Protein AF-A0A0J7K9D6-F1 (afdb_monomer)

pLDDT: mean 81.4, std 9.87, range [33.12, 94.31]

Mean predicted aligned error: 8.6 Å

Solvent-accessible surface area (backbone atoms only — not comparable to full-atom values): 8486 Å² total; per-residue (Å²): 131,66,72,68,56,54,50,63,66,45,45,63,55,54,49,55,62,72,65,55,86,57,62,76,71,46,46,66,56,48,52,54,52,51,50,54,50,50,51,53,51,53,52,53,49,53,59,39,66,52,82,69,60,72,69,84,78,55,76,93,70,75,71,75,80,59,48,64,58,50,51,51,54,53,54,52,73,64,55,71,71,88,54,46,66,67,48,42,75,70,43,97,60,50,88,51,48,66,60,52,48,54,53,51,43,53,53,50,51,53,51,52,50,52,52,50,50,42,48,44,60,66,37,81,84,60,54,101,44,72,76,74,64,52,85,74,82,85,123

Organism: Lasius niger (NCBI:txid67767)

Secondary structure (DSSP, 8-state):
--HHHHHHHHHHHHHHHHT-S-HHHHHHHHHHHHHHHHHHHHHHHHHHHTT---GGGS-S---SSSHHHHHHHHHHHH--GGGHHHHHHH-S-GGGHHHHHHHHHHHHHHHHHHHHHHHHHH-TT--SSGGGGS-----

InterPro domains:
  IPR013057 Amino acid transporter, transmembrane domain [PF01490] (4-135)

Radius of gyration: 19.19 Å; Cα contacts (8 Å, |Δi|>4): 30; chains: 1; bounding box: 44×40×44 Å

Foldseek 3Di:
DDVVVVCVVCVVVVVVVVPPPDCPVVVVVVVVVVVVVVVVLVVLVVVLPVDQDDQVVDDPDDDPVCVVVVVVVVVVVLDDPVCLVVVLVVDPDSVCSVVVSVVVSVVVVVSCVVSVSSLCRVCVPDDPDSSVVPDPPDD

Structure (mmCIF, N/CA/C/O backbone):
data_AF-A0A0J7K9D6-F1
#
_entry.id   AF-A0A0J7K9D6-F1
#
loop_
_atom_site.group_PDB
_atom_site.id
_atom_site.type_symbol
_atom_site.label_atom_id
_atom_site.label_alt_id
_atom_site.label_comp_id
_atom_site.label_asym_id
_atom_site.label_entity_id
_atom_site.label_seq_id
_atom_site.pdbx_PDB_ins_code
_atom_site.Car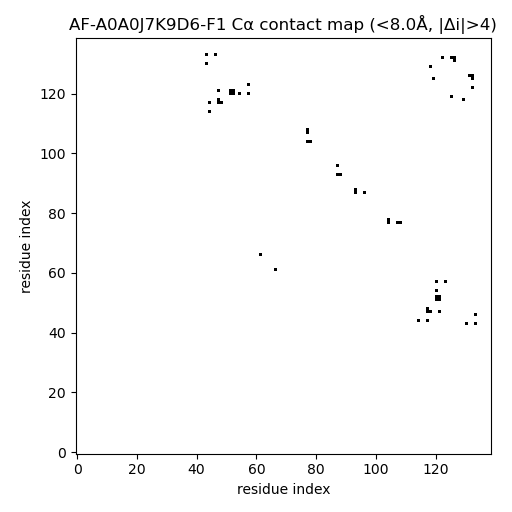tn_x
_atom_site.Cartn_y
_atom_site.Cartn_z
_atom_site.occupancy
_atom_site.B_iso_or_equiv
_atom_site.auth_seq_id
_atom_site.auth_comp_id
_atom_site.auth_asym_id
_atom_site.auth_atom_id
_atom_site.pdbx_PDB_model_num
ATOM 1 N N . MET A 1 1 ? 11.527 27.219 5.716 1.00 61.12 1 MET A N 1
ATOM 2 C CA . MET A 1 1 ? 10.961 26.822 7.027 1.00 61.12 1 MET A CA 1
ATOM 3 C C . MET A 1 1 ? 11.395 25.391 7.317 1.00 61.12 1 MET A C 1
ATOM 5 O O . MET A 1 1 ? 11.258 24.559 6.431 1.00 61.12 1 MET A O 1
ATOM 9 N N . ASN A 1 2 ? 11.994 25.105 8.480 1.00 82.94 2 ASN A N 1
ATOM 10 C CA . ASN A 1 2 ? 12.552 23.774 8.760 1.00 82.94 2 ASN A CA 1
ATOM 11 C C . ASN A 1 2 ? 11.436 22.711 8.852 1.00 82.94 2 ASN A C 1
ATOM 13 O O . ASN A 1 2 ? 10.483 22.927 9.603 1.00 82.94 2 ASN A O 1
ATOM 17 N N . PRO A 1 3 ? 11.561 21.545 8.184 1.00 81.38 3 PRO A N 1
ATOM 18 C CA . PRO A 1 3 ? 10.539 20.486 8.198 1.00 81.38 3 PRO A CA 1
ATOM 19 C C . PRO A 1 3 ? 10.218 19.988 9.616 1.00 81.38 3 PRO A C 1
ATOM 21 O O . PRO A 1 3 ? 9.093 19.604 9.914 1.00 81.38 3 PRO A O 1
ATOM 24 N N . ARG A 1 4 ? 11.185 20.095 10.534 1.00 88.31 4 ARG A N 1
ATOM 25 C CA . ARG A 1 4 ? 11.034 19.756 11.956 1.00 88.31 4 ARG A CA 1
ATOM 26 C C . ARG A 1 4 ? 9.963 20.591 12.669 1.00 88.31 4 ARG A C 1
ATOM 28 O O . ARG A 1 4 ? 9.290 20.075 13.551 1.00 88.31 4 ARG A O 1
ATOM 35 N N . ILE A 1 5 ? 9.781 21.855 12.277 1.00 89.50 5 ILE A N 1
ATOM 36 C CA . ILE A 1 5 ? 8.803 22.762 12.902 1.00 89.50 5 ILE A CA 1
ATOM 37 C C . ILE A 1 5 ? 7.378 22.357 12.511 1.00 89.50 5 ILE A C 1
ATOM 39 O O . ILE A 1 5 ? 6.495 22.327 13.362 1.00 89.50 5 ILE A O 1
ATOM 43 N N . TYR A 1 6 ? 7.166 21.956 11.255 1.00 87.06 6 TYR A N 1
ATOM 44 C CA . TYR A 1 6 ? 5.875 21.425 10.812 1.00 87.06 6 TYR A CA 1
ATOM 45 C C . TYR A 1 6 ? 5.488 20.161 11.577 1.00 87.06 6 TYR A C 1
ATOM 47 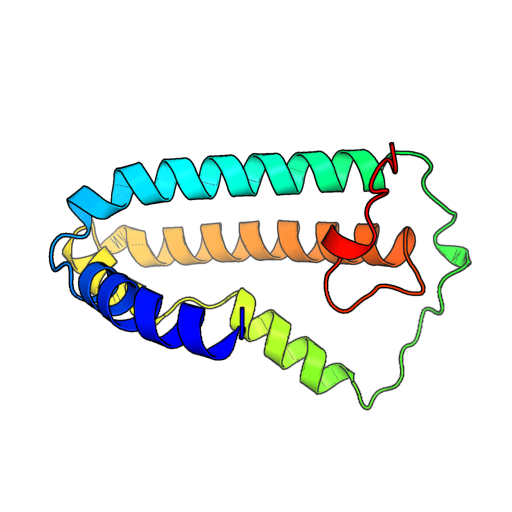O O . TYR A 1 6 ? 4.347 20.049 12.011 1.00 87.06 6 TYR A O 1
ATOM 55 N N . ILE A 1 7 ? 6.438 19.246 11.799 1.00 87.56 7 ILE A N 1
ATOM 56 C CA . ILE A 1 7 ? 6.182 18.012 12.554 1.00 87.56 7 ILE A CA 1
ATOM 57 C C . ILE A 1 7 ? 5.687 18.342 13.966 1.00 87.56 7 ILE A C 1
ATOM 59 O O . ILE A 1 7 ? 4.677 17.796 14.391 1.00 87.56 7 ILE A O 1
ATOM 63 N N . VAL A 1 8 ? 6.343 19.271 14.668 1.00 91.81 8 VAL A N 1
ATOM 64 C CA . VAL A 1 8 ? 5.961 19.654 16.039 1.00 91.81 8 VAL A CA 1
ATOM 65 C C . VAL A 1 8 ? 4.592 20.339 16.088 1.00 91.81 8 VAL A C 1
ATOM 67 O O . VAL A 1 8 ? 3.827 20.087 17.012 1.00 91.81 8 VAL A O 1
ATOM 70 N N . ILE A 1 9 ? 4.255 21.165 15.092 1.00 90.75 9 ILE A N 1
ATOM 71 C CA . ILE A 1 9 ? 2.952 21.850 15.021 1.00 90.75 9 ILE A CA 1
ATOM 72 C C . ILE A 1 9 ? 1.817 20.864 14.714 1.00 90.75 9 ILE A C 1
ATOM 74 O O . ILE A 1 9 ? 0.749 20.948 15.316 1.00 90.75 9 ILE A O 1
ATOM 78 N N . PHE A 1 10 ? 2.035 19.919 13.796 1.00 87.00 10 PHE A N 1
ATOM 79 C CA . PHE A 1 10 ? 1.012 18.947 13.400 1.00 87.00 10 PHE A CA 1
ATOM 80 C C . PHE A 1 10 ? 0.874 17.776 14.377 1.00 87.00 10 PHE A C 1
ATOM 82 O O . PHE A 1 10 ? -0.205 17.198 14.470 1.00 87.00 10 PHE A O 1
ATOM 89 N N . PHE A 1 11 ? 1.919 17.438 15.134 1.00 89.75 11 PHE A N 1
ATOM 90 C CA . PHE A 1 11 ? 1.904 16.347 16.112 1.00 89.75 11 PHE A CA 1
ATOM 91 C C . PHE A 1 11 ? 0.706 16.379 17.084 1.00 89.75 11 PHE A C 1
ATOM 93 O O . PHE A 1 11 ? -0.021 15.385 17.135 1.00 89.75 11 PHE A O 1
ATOM 100 N N . PRO A 1 12 ? 0.419 17.482 17.809 1.00 88.56 12 PRO A N 1
ATOM 101 C CA . PRO A 1 12 ? -0.719 17.524 18.727 1.00 88.56 12 PRO A CA 1
ATOM 102 C C . PRO A 1 12 ? -2.064 17.381 18.007 1.00 88.56 12 PRO A C 1
ATOM 104 O O . PRO A 1 12 ? -2.984 16.775 18.552 1.00 88.56 12 PRO A O 1
AT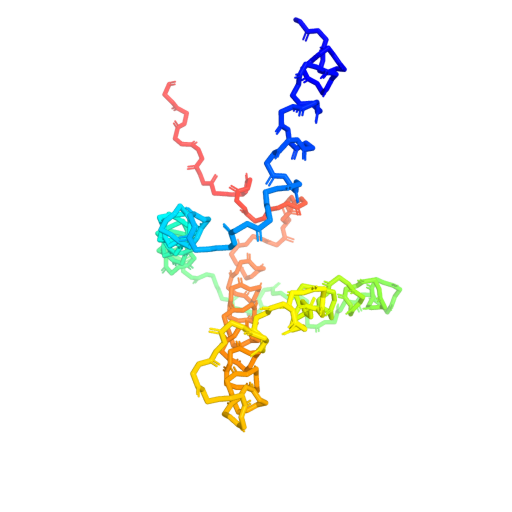OM 107 N N . PHE A 1 13 ? -2.176 17.875 16.77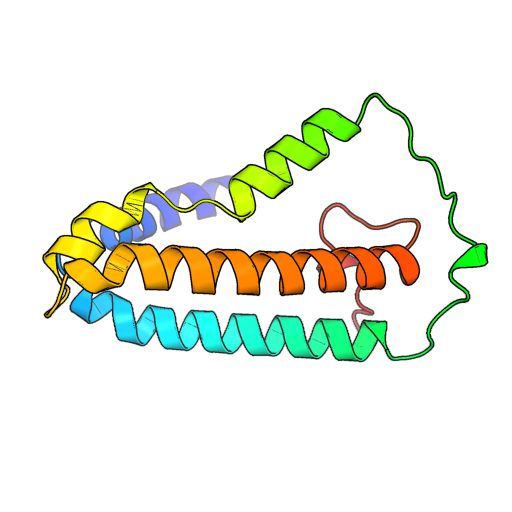1 1.00 86.38 13 PHE A N 1
ATOM 108 C CA . PHE A 1 13 ? -3.387 17.737 15.963 1.00 86.38 13 PHE A CA 1
ATOM 109 C C . PHE A 1 13 ? -3.616 16.280 15.535 1.00 86.38 13 PHE A C 1
ATOM 111 O O . PHE A 1 13 ? -4.718 15.753 15.682 1.00 86.38 13 PHE A O 1
ATOM 118 N N . THR A 1 14 ? -2.562 15.593 15.089 1.00 82.94 14 THR A N 1
ATOM 119 C CA . THR A 1 14 ? -2.615 14.168 14.736 1.00 82.94 14 THR A CA 1
ATOM 120 C C . THR A 1 14 ? -2.920 13.296 15.954 1.00 82.94 14 THR A C 1
ATOM 122 O O . THR A 1 14 ? -3.733 12.379 15.858 1.00 82.94 14 THR A O 1
ATOM 125 N N . CYS A 1 15 ? -2.335 13.597 17.120 1.00 84.56 15 CYS A N 1
ATOM 126 C CA . CYS A 1 15 ? -2.683 12.918 18.368 1.00 84.56 15 CYS A CA 1
ATOM 127 C C . CYS A 1 15 ? -4.153 13.141 18.737 1.00 84.56 15 CYS A C 1
ATOM 129 O O . CYS A 1 15 ? -4.849 12.175 19.033 1.00 84.56 15 CYS A O 1
ATOM 131 N N . ALA A 1 16 ? -4.653 14.378 18.668 1.00 83.06 16 ALA A N 1
ATOM 132 C CA . ALA A 1 16 ? -6.052 14.681 18.965 1.00 83.06 16 ALA A CA 1
ATOM 133 C C . ALA A 1 16 ? -7.023 13.918 18.047 1.00 83.06 16 ALA A C 1
ATOM 135 O O . ALA A 1 16 ? -8.023 13.392 18.530 1.00 83.06 16 ALA A O 1
ATOM 136 N N . LEU A 1 17 ? -6.704 13.789 16.753 1.00 76.44 17 LEU A N 1
ATOM 137 C CA . LEU A 1 17 ? -7.465 12.963 15.808 1.00 76.44 17 LEU A CA 1
ATOM 138 C C . LEU A 1 17 ? -7.391 11.463 16.137 1.00 76.44 17 LEU A C 1
ATOM 140 O O . LEU A 1 17 ? -8.395 10.765 16.026 1.00 76.44 17 LEU A O 1
ATOM 144 N N . GLY A 1 18 ? -6.227 10.967 16.567 1.00 73.38 18 GLY A N 1
ATOM 145 C CA . GLY A 1 18 ? -6.037 9.569 16.969 1.00 73.38 18 GLY A CA 1
ATOM 146 C C . GLY A 1 18 ? -6.740 9.190 18.278 1.00 73.38 18 GLY A C 1
ATOM 147 O O . GLY A 1 18 ? -7.094 8.030 18.465 1.00 73.38 18 GLY A O 1
ATOM 148 N N . PHE A 1 19 ? -6.984 10.160 19.163 1.00 75.31 19 PHE A N 1
ATOM 149 C CA . PHE A 1 19 ? -7.696 9.963 20.431 1.00 75.31 19 PHE A CA 1
ATOM 150 C C . PHE A 1 19 ? -9.221 10.068 20.316 1.00 75.31 19 PHE A C 1
ATOM 152 O O . PHE A 1 19 ? -9.905 9.947 21.332 1.00 75.31 19 PHE A O 1
ATOM 159 N N . VAL A 1 20 ? -9.783 10.285 19.119 1.00 71.00 20 VAL A N 1
ATOM 160 C CA . VAL A 1 20 ? -11.239 10.385 18.946 1.00 71.00 20 VAL A CA 1
ATOM 161 C C . VAL A 1 20 ? -11.890 9.028 19.264 1.00 71.00 20 VAL A C 1
ATOM 163 O O . VAL A 1 20 ? -11.718 8.075 18.505 1.00 71.00 20 VAL A O 1
ATOM 166 N N . PRO A 1 21 ? -12.697 8.919 20.338 1.00 64.12 21 PRO A N 1
ATOM 167 C CA . PRO A 1 21 ? -13.249 7.636 20.782 1.00 64.12 21 PRO A CA 1
ATOM 168 C C . PRO A 1 21 ? -14.389 7.130 19.884 1.00 64.12 21 PRO A C 1
ATOM 170 O O . PRO A 1 21 ? -14.778 5.969 19.954 1.00 64.12 21 PRO A O 1
ATOM 173 N N . ASN A 1 22 ? -14.941 7.996 19.028 1.00 67.25 22 ASN A N 1
ATOM 174 C CA . ASN A 1 22 ? -16.080 7.682 18.175 1.00 67.25 22 ASN A CA 1
ATOM 175 C C . ASN A 1 22 ? -15.651 7.478 16.714 1.00 67.25 22 ASN A C 1
ATOM 177 O O . ASN A 1 22 ? -15.657 8.420 15.919 1.00 67.25 22 ASN A O 1
ATOM 181 N N . LEU A 1 23 ? -15.397 6.222 16.331 1.00 67.94 23 LEU A N 1
ATOM 182 C CA . LEU A 1 23 ? -15.127 5.814 14.940 1.00 67.94 23 LEU A CA 1
ATOM 183 C C . LEU A 1 23 ? -16.244 6.211 13.957 1.00 67.94 23 LEU A C 1
ATOM 185 O O . LEU A 1 23 ? -16.004 6.347 12.759 1.00 67.94 23 LEU A O 1
ATOM 189 N N . LYS A 1 24 ? -17.464 6.456 14.454 1.00 68.69 24 LYS A N 1
ATOM 190 C CA . LYS A 1 24 ? -18.619 6.851 13.638 1.00 68.69 24 LYS A CA 1
ATOM 191 C C . LYS A 1 24 ? -18.443 8.211 12.951 1.00 68.69 24 LYS A C 1
ATOM 193 O O . LYS A 1 24 ? -18.919 8.377 11.833 1.00 68.69 24 LYS A O 1
ATOM 198 N N . TYR A 1 25 ? -17.744 9.157 13.582 1.00 71.94 25 TYR A N 1
ATOM 199 C CA . TYR A 1 25 ? -17.421 10.450 12.960 1.00 71.94 25 TYR A CA 1
ATOM 200 C C . TYR A 1 25 ? -16.234 10.353 12.003 1.00 71.94 25 TYR A C 1
ATOM 202 O O . TYR A 1 25 ? -16.146 11.120 11.047 1.00 71.94 25 TYR A O 1
ATOM 210 N N . LEU A 1 26 ? -15.347 9.383 12.228 1.00 77.12 26 LEU A N 1
ATOM 211 C CA . LEU A 1 26 ? -14.187 9.153 11.377 1.00 77.12 26 LEU A CA 1
ATOM 212 C C . LEU A 1 26 ? -14.553 8.399 10.092 1.00 77.12 26 LEU A C 1
ATOM 214 O O . LEU A 1 26 ? -13.933 8.621 9.059 1.00 77.12 26 LEU A O 1
ATOM 218 N N . ALA A 1 27 ? -15.592 7.561 10.129 1.00 80.69 27 ALA A N 1
ATOM 219 C CA . ALA A 1 27 ? -16.068 6.791 8.983 1.00 80.69 27 ALA A CA 1
ATOM 220 C C . ALA A 1 27 ? -16.327 7.630 7.709 1.00 80.69 27 ALA A C 1
ATOM 222 O O . ALA A 1 27 ? -15.743 7.293 6.680 1.00 80.69 27 ALA A O 1
ATOM 223 N N . PRO A 1 28 ? -17.122 8.724 7.714 1.00 81.88 28 PRO A N 1
ATOM 224 C CA . PRO A 1 28 ? -17.354 9.512 6.498 1.00 81.88 28 PRO A CA 1
ATOM 225 C C . PRO A 1 28 ? -16.074 10.173 5.973 1.00 81.88 28 PRO A C 1
ATOM 227 O O . PRO A 1 28 ? -15.846 10.193 4.766 1.00 81.88 28 PRO A O 1
ATOM 230 N N . PHE A 1 29 ? -15.204 10.655 6.865 1.00 85.12 29 PHE A N 1
ATOM 231 C CA . PHE A 1 29 ? -13.907 11.211 6.479 1.00 85.12 29 PHE A CA 1
ATOM 232 C C . PHE A 1 29 ? -12.996 10.145 5.853 1.00 85.12 29 PHE A C 1
ATOM 234 O O . PHE A 1 29 ? -12.389 10.377 4.809 1.00 85.12 29 PHE A O 1
ATOM 241 N N . SER A 1 30 ? -12.960 8.947 6.442 1.00 85.00 30 SER A N 1
ATOM 242 C CA . SER A 1 30 ? -12.220 7.806 5.907 1.00 85.00 30 SER A CA 1
ATOM 243 C C . SER A 1 30 ? -12.739 7.395 4.534 1.00 85.00 30 SER A C 1
ATOM 245 O O . SER A 1 30 ? -11.930 7.119 3.661 1.00 85.00 30 SER A O 1
ATOM 247 N N . VAL A 1 31 ? -14.056 7.388 4.307 1.00 89.25 31 VAL A N 1
ATOM 248 C CA . VAL A 1 31 ? -14.633 7.056 2.994 1.00 89.25 31 VAL A CA 1
ATOM 249 C C . VAL A 1 31 ? -14.181 8.056 1.930 1.00 89.25 31 VAL A C 1
ATOM 251 O O . VAL A 1 31 ? -13.790 7.640 0.842 1.00 89.25 31 VAL A O 1
ATOM 254 N N . ILE A 1 32 ? -14.162 9.356 2.245 1.00 92.19 32 ILE A N 1
ATOM 255 C CA . ILE A 1 32 ? -13.654 10.391 1.330 1.00 92.19 32 ILE A CA 1
ATOM 256 C C . ILE A 1 32 ? -12.164 10.166 1.037 1.00 92.19 32 ILE A C 1
ATOM 258 O O . ILE A 1 32 ? -11.753 10.182 -0.123 1.00 92.19 32 ILE A O 1
ATOM 262 N N . GLY A 1 33 ? -11.359 9.907 2.071 1.00 89.88 33 GLY A N 1
ATOM 263 C CA . GLY A 1 33 ? -9.932 9.624 1.916 1.00 89.88 33 GLY A CA 1
ATOM 264 C C . GLY A 1 33 ? -9.667 8.378 1.069 1.00 89.88 33 GLY A C 1
ATOM 265 O O . GLY A 1 33 ? -8.859 8.418 0.144 1.00 89.88 33 GLY A O 1
ATOM 266 N N . THR A 1 34 ? -10.389 7.287 1.327 1.00 89.75 34 THR A N 1
ATOM 267 C CA . THR A 1 34 ? -10.316 6.055 0.532 1.00 89.75 34 THR A CA 1
ATOM 268 C C . THR A 1 34 ? -10.766 6.291 -0.908 1.00 89.75 34 THR A C 1
ATOM 270 O O . THR A 1 34 ? -10.176 5.723 -1.822 1.00 89.75 34 THR A O 1
ATOM 273 N N . LEU A 1 35 ? -11.751 7.161 -1.144 1.00 94.31 35 LEU A N 1
ATOM 274 C CA . LEU A 1 35 ? -12.180 7.525 -2.492 1.00 94.31 35 LEU A CA 1
ATOM 275 C C . LEU A 1 35 ? -11.073 8.273 -3.243 1.00 94.31 35 LEU A C 1
ATOM 277 O O . LEU A 1 35 ? -10.737 7.890 -4.360 1.00 94.31 35 LEU A O 1
ATOM 281 N N . PHE A 1 36 ? -10.424 9.262 -2.628 1.00 94.12 36 PHE A N 1
ATOM 282 C CA . PHE A 1 36 ? -9.260 9.918 -3.236 1.00 94.12 36 PHE A CA 1
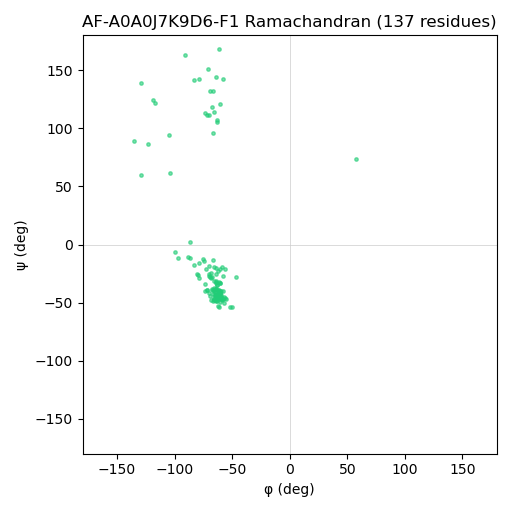ATOM 283 C C . PHE A 1 36 ? -8.086 8.965 -3.455 1.00 94.12 36 PHE A C 1
ATOM 285 O O . PHE A 1 36 ? -7.453 9.019 -4.509 1.00 94.12 36 PHE A O 1
ATOM 292 N N . LEU A 1 37 ? -7.831 8.051 -2.516 1.00 91.12 37 LEU A N 1
ATOM 293 C CA . LEU A 1 37 ? -6.826 7.007 -2.696 1.00 91.12 37 LEU A CA 1
ATOM 294 C C . LEU A 1 37 ? -7.161 6.127 -3.906 1.00 91.12 37 LEU A C 1
ATOM 296 O O . LEU A 1 37 ? -6.291 5.877 -4.735 1.00 91.12 37 LEU A O 1
ATOM 300 N N . SER A 1 38 ? -8.423 5.713 -4.044 1.00 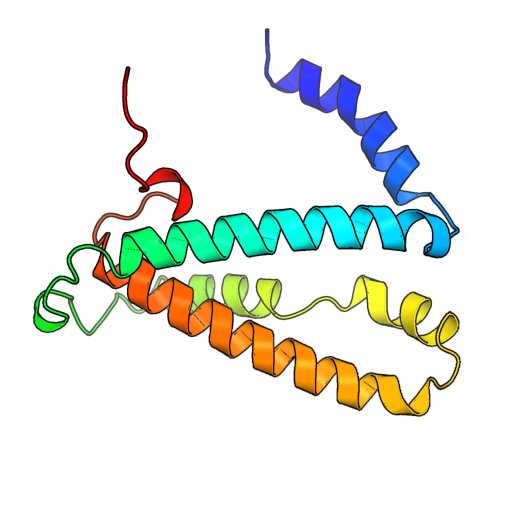91.19 38 SER A N 1
ATOM 301 C CA . SER A 1 38 ? -8.881 4.911 -5.181 1.00 91.19 38 SER A CA 1
ATOM 302 C C . SER A 1 38 ? -8.697 5.648 -6.508 1.00 91.19 38 SER A C 1
ATOM 304 O O . SER A 1 38 ? -8.192 5.065 -7.461 1.00 91.19 38 SER A O 1
ATOM 306 N N . VAL A 1 39 ? -8.994 6.952 -6.553 1.00 93.06 39 VAL A N 1
ATOM 307 C CA . VAL A 1 39 ? -8.763 7.793 -7.735 1.00 93.06 39 VAL A CA 1
ATOM 308 C C . VAL A 1 39 ? -7.271 7.864 -8.065 1.00 93.06 39 VAL A C 1
ATOM 310 O O . VAL A 1 39 ? -6.898 7.680 -9.220 1.00 93.06 39 VAL A O 1
ATOM 313 N N . GLY A 1 40 ? -6.406 8.064 -7.067 1.00 89.94 40 GLY A N 1
ATOM 314 C CA . GLY A 1 40 ? -4.953 8.077 -7.261 1.00 89.94 40 GLY A CA 1
ATOM 315 C C . GLY A 1 40 ? -4.415 6.754 -7.811 1.00 89.94 40 GLY A C 1
ATOM 316 O O . GLY A 1 40 ? -3.601 6.753 -8.734 1.00 89.94 40 GLY A O 1
ATOM 317 N N . VAL A 1 41 ? -4.920 5.625 -7.306 1.00 89.75 41 VAL A N 1
ATOM 318 C CA . VAL A 1 41 ? -4.589 4.288 -7.818 1.00 89.75 41 VAL A CA 1
ATOM 319 C C . VAL A 1 41 ? -5.067 4.115 -9.263 1.00 89.75 41 VAL A C 1
ATOM 321 O O . VAL A 1 41 ? -4.298 3.646 -10.099 1.00 89.75 41 VAL A O 1
ATOM 324 N N . CYS A 1 42 ? -6.289 4.541 -9.594 1.00 90.44 42 CYS A N 1
ATOM 325 C CA . CYS A 1 42 ? -6.809 4.494 -10.964 1.00 90.44 42 CYS A CA 1
ATOM 326 C C . CYS A 1 42 ? -5.967 5.332 -11.938 1.00 90.44 42 CYS A C 1
ATOM 328 O O . CYS A 1 42 ? -5.682 4.879 -13.044 1.00 90.44 42 CYS A O 1
ATOM 330 N N . ILE A 1 43 ? -5.530 6.528 -11.528 1.00 89.12 43 ILE A N 1
ATOM 331 C CA . ILE A 1 43 ? -4.650 7.383 -12.339 1.00 89.12 43 ILE A CA 1
ATOM 332 C C . ILE A 1 43 ? -3.292 6.706 -12.552 1.00 89.12 43 ILE A C 1
ATOM 334 O O . ILE A 1 43 ? -2.782 6.691 -13.667 1.00 89.12 43 ILE A O 1
ATOM 338 N N . ALA A 1 44 ? -2.708 6.109 -11.515 1.00 88.12 44 ALA A N 1
ATOM 339 C CA . ALA A 1 44 ? -1.458 5.371 -11.658 1.00 88.12 44 ALA A CA 1
ATOM 340 C C . ALA A 1 44 ? -1.600 4.181 -12.623 1.00 88.12 44 ALA A C 1
ATOM 342 O O . ALA A 1 44 ? -0.755 4.013 -13.499 1.00 88.12 44 ALA A O 1
ATOM 343 N N . PHE A 1 45 ? -2.700 3.423 -12.549 1.00 88.06 45 PHE A N 1
ATOM 344 C CA . PHE A 1 45 ? -2.986 2.372 -13.529 1.00 88.06 45 PHE A CA 1
ATOM 345 C C . PHE A 1 45 ? -3.132 2.911 -14.953 1.00 88.06 45 PHE A C 1
ATOM 347 O O . PHE A 1 45 ? -2.614 2.288 -15.876 1.00 88.06 45 PHE A O 1
ATOM 354 N N . TYR A 1 46 ? -3.772 4.070 -15.143 1.00 88.06 46 TYR A N 1
ATOM 355 C CA . TYR A 1 46 ? -3.850 4.718 -16.455 1.00 88.06 46 TYR A CA 1
ATOM 356 C C . TYR A 1 46 ? -2.451 4.938 -17.055 1.00 88.06 46 TYR A C 1
ATOM 358 O O . TYR A 1 46 ? -2.209 4.543 -18.191 1.00 88.06 46 TYR A O 1
ATOM 366 N N . TYR A 1 47 ? -1.501 5.461 -16.273 1.00 83.88 47 TYR A N 1
ATOM 367 C CA . TYR A 1 47 ? -0.116 5.651 -16.727 1.00 83.88 47 TYR A CA 1
ATOM 368 C C . TYR A 1 47 ? 0.673 4.350 -16.911 1.00 83.88 47 TYR A C 1
ATOM 370 O O . TYR A 1 47 ? 1.611 4.316 -17.703 1.00 83.88 47 TYR A O 1
ATOM 378 N N . PHE A 1 48 ? 0.334 3.281 -16.188 1.00 83.94 48 PHE A N 1
ATOM 379 C CA . PHE A 1 48 ? 0.989 1.988 -16.391 1.00 83.94 48 PHE A CA 1
ATOM 380 C C . PHE A 1 48 ? 0.542 1.297 -17.680 1.00 83.94 48 PHE A C 1
ATOM 382 O O . PHE A 1 48 ? 1.343 0.597 -18.297 1.00 83.94 48 PHE A O 1
ATOM 389 N N . PHE A 1 49 ? -0.726 1.470 -18.068 1.00 82.56 49 PHE A N 1
ATOM 390 C CA . PHE A 1 49 ? -1.269 0.920 -19.311 1.00 82.56 49 PHE A CA 1
ATOM 391 C C . PHE A 1 49 ? -0.987 1.797 -20.535 1.00 82.56 49 PHE A C 1
ATOM 393 O O . PHE A 1 49 ? -1.071 1.307 -21.660 1.00 82.56 49 PHE A O 1
ATOM 400 N N . ASP A 1 50 ? -0.627 3.062 -20.327 1.00 77.94 50 ASP A N 1
ATOM 401 C CA . ASP A 1 50 ? -0.105 3.931 -21.375 1.00 77.94 50 ASP A CA 1
ATOM 402 C C . ASP A 1 50 ? 1.308 3.463 -21.767 1.00 77.94 50 ASP A C 1
ATOM 404 O O . ASP A 1 50 ? 2.240 3.547 -20.970 1.00 77.94 50 ASP A O 1
ATOM 408 N N . ASP A 1 51 ? 1.462 2.923 -22.980 1.00 72.50 51 ASP A N 1
ATOM 409 C CA . ASP A 1 51 ? 2.719 2.414 -23.557 1.00 72.50 51 ASP A CA 1
ATOM 410 C C . ASP A 1 51 ? 3.410 1.306 -22.724 1.00 72.50 51 ASP A C 1
ATOM 412 O O . ASP A 1 51 ? 4.416 1.529 -22.043 1.00 72.50 51 ASP A O 1
ATOM 416 N N . ILE A 1 52 ? 2.837 0.095 -22.751 1.00 76.69 52 ILE A N 1
ATOM 417 C CA . ILE A 1 52 ? 3.310 -1.076 -21.993 1.00 76.69 52 ILE A CA 1
ATOM 418 C C . ILE A 1 52 ? 4.623 -1.607 -22.605 1.00 76.69 52 ILE A C 1
ATOM 420 O O . ILE A 1 52 ? 4.588 -2.178 -23.699 1.00 76.69 52 ILE A O 1
ATOM 424 N N . PRO A 1 53 ? 5.776 -1.498 -21.916 1.00 77.81 53 PRO A N 1
AT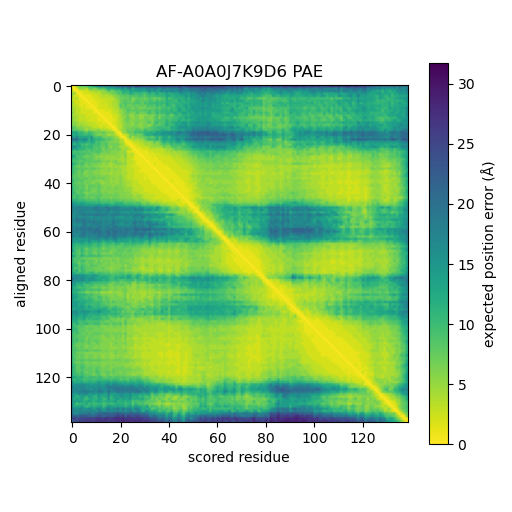OM 425 C CA . PRO A 1 53 ? 7.026 -2.067 -22.409 1.00 77.81 53 PRO A CA 1
ATOM 426 C C . PRO A 1 53 ? 7.008 -3.600 -22.323 1.00 77.81 53 PRO A C 1
ATOM 428 O O . PRO A 1 53 ? 6.361 -4.177 -21.443 1.00 77.81 53 PRO A O 1
ATOM 431 N N . ASP A 1 54 ? 7.746 -4.259 -23.224 1.00 77.38 54 ASP A N 1
ATOM 432 C CA . ASP A 1 54 ? 7.839 -5.723 -23.265 1.00 77.38 54 ASP A CA 1
ATOM 433 C C . ASP A 1 54 ? 8.431 -6.271 -21.943 1.00 77.38 54 ASP A C 1
ATOM 435 O O . ASP A 1 54 ? 9.573 -5.928 -21.597 1.00 77.38 54 ASP A O 1
ATOM 439 N N . PRO A 1 55 ? 7.705 -7.143 -21.210 1.00 72.38 55 PRO A N 1
ATOM 440 C CA . PRO A 1 55 ? 8.147 -7.696 -19.928 1.00 72.38 55 PRO A CA 1
ATOM 441 C C . PRO A 1 55 ? 9.463 -8.472 -20.000 1.00 72.38 55 PRO A C 1
ATOM 443 O O . PRO A 1 55 ? 10.131 -8.661 -18.986 1.00 72.38 55 PRO A O 1
ATOM 446 N N . ARG A 1 56 ? 9.871 -8.915 -21.196 1.00 72.62 56 ARG A N 1
ATOM 447 C CA . ARG A 1 56 ? 11.127 -9.652 -21.409 1.00 72.62 56 ARG A CA 1
ATOM 448 C C . ARG A 1 56 ? 12.381 -8.815 -21.160 1.00 72.62 56 ARG A C 1
ATOM 450 O O . ARG A 1 56 ? 13.467 -9.379 -21.067 1.00 72.62 56 ARG A O 1
ATOM 457 N N . ARG A 1 57 ? 12.252 -7.488 -21.058 1.00 74.00 57 ARG A N 1
ATOM 458 C CA . ARG A 1 57 ? 13.359 -6.583 -20.718 1.00 74.00 57 ARG A CA 1
ATOM 459 C C . ARG A 1 57 ? 13.769 -6.676 -19.242 1.00 74.00 57 ARG A C 1
ATOM 461 O O . ARG A 1 57 ? 14.875 -6.261 -18.900 1.00 74.00 57 ARG A O 1
ATOM 468 N N . LEU A 1 58 ? 12.894 -7.172 -18.368 1.00 72.94 58 LEU A N 1
ATOM 469 C CA . LEU A 1 58 ? 13.151 -7.241 -16.933 1.00 72.94 58 LEU A CA 1
ATOM 470 C C . LEU A 1 58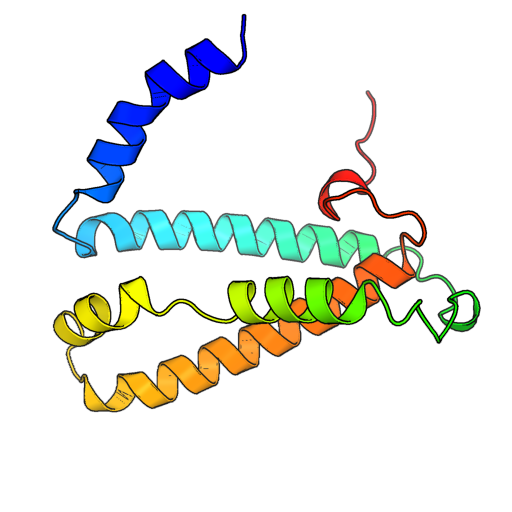 ? 13.960 -8.491 -16.572 1.00 72.94 58 LEU A C 1
ATOM 472 O O . LEU A 1 58 ? 13.720 -9.586 -17.080 1.00 72.94 58 LEU A O 1
ATOM 476 N N . ASN A 1 59 ? 14.891 -8.336 -15.629 1.00 71.25 59 ASN A N 1
ATOM 477 C CA . ASN A 1 59 ? 15.573 -9.475 -15.027 1.00 71.25 59 ASN A CA 1
ATOM 478 C C . ASN A 1 59 ? 14.568 -10.274 -14.190 1.00 71.25 59 ASN A C 1
ATOM 480 O O . ASN A 1 59 ? 14.022 -9.768 -13.213 1.00 71.25 59 ASN A O 1
ATOM 484 N N . ALA A 1 60 ? 14.346 -11.535 -14.562 1.00 66.88 60 ALA A N 1
ATOM 485 C CA . ALA A 1 60 ? 13.418 -12.425 -13.862 1.00 66.88 60 ALA A CA 1
ATOM 486 C C . ALA A 1 60 ? 13.866 -12.765 -12.428 1.00 66.88 60 ALA A C 1
ATOM 488 O O . ALA A 1 60 ? 13.051 -13.185 -11.609 1.00 66.88 60 ALA A O 1
ATOM 489 N N . PHE A 1 61 ? 15.155 -12.582 -12.126 1.00 67.25 61 PHE A N 1
ATOM 490 C CA . PHE A 1 61 ? 15.741 -12.872 -10.824 1.00 67.25 61 PHE A CA 1
ATOM 491 C C . PHE A 1 61 ? 16.308 -11.602 -10.198 1.00 67.25 61 PHE A C 1
ATOM 493 O O . PHE A 1 61 ? 17.146 -10.920 -10.788 1.00 67.25 61 PHE A O 1
ATOM 500 N N . THR A 1 62 ? 15.842 -11.312 -8.986 1.00 72.56 62 THR A N 1
ATOM 501 C CA . THR A 1 62 ? 16.427 -10.306 -8.098 1.00 72.56 62 THR A CA 1
ATOM 502 C C . THR A 1 62 ? 17.477 -10.952 -7.195 1.00 72.56 62 THR A C 1
ATOM 504 O O . THR A 1 62 ? 17.498 -12.171 -7.010 1.00 72.56 62 THR A O 1
ATOM 507 N N . GLU A 1 63 ? 18.330 -10.132 -6.589 1.00 78.75 63 GLU A N 1
ATOM 508 C CA . GLU A 1 63 ? 19.203 -10.567 -5.503 1.00 78.75 63 GLU A CA 1
ATOM 509 C C . GLU A 1 63 ? 18.378 -11.141 -4.339 1.00 78.75 63 GLU A C 1
ATOM 511 O O . GLU A 1 63 ? 17.313 -10.625 -3.999 1.00 78.75 63 GLU A O 1
ATOM 516 N N . ILE A 1 64 ? 18.884 -12.198 -3.699 1.00 78.31 64 ILE A N 1
ATOM 517 C CA . ILE A 1 64 ? 18.224 -12.871 -2.564 1.00 78.31 64 ILE A CA 1
ATOM 518 C C . ILE A 1 64 ? 18.178 -12.011 -1.293 1.00 78.31 64 ILE A C 1
ATOM 520 O O . ILE A 1 64 ? 17.311 -12.202 -0.443 1.00 78.31 64 ILE A O 1
ATOM 524 N N . LEU A 1 65 ? 19.103 -11.059 -1.157 1.00 82.44 65 LEU A N 1
ATOM 525 C CA . LEU A 1 65 ? 19.279 -10.235 0.038 1.00 82.44 65 LEU A CA 1
ATOM 526 C C . LEU A 1 65 ? 18.104 -9.267 0.311 1.00 82.44 65 LEU A C 1
ATOM 528 O O . LEU A 1 65 ? 17.687 -9.178 1.464 1.00 82.44 65 LEU A O 1
ATOM 532 N N . PRO A 1 66 ? 17.522 -8.570 -0.688 1.00 82.38 66 PRO A N 1
ATOM 533 C CA . PRO A 1 66 ? 16.341 -7.725 -0.482 1.00 82.38 66 PRO A CA 1
ATOM 534 C C . PRO A 1 66 ? 15.017 -8.491 -0.317 1.00 82.38 66 PRO A C 1
ATOM 536 O O . PRO A 1 66 ? 14.027 -7.895 0.112 1.00 82.38 66 PRO A O 1
ATOM 539 N N . VAL A 1 67 ? 14.962 -9.796 -0.613 1.00 85.75 67 VAL A N 1
ATOM 540 C CA . VAL A 1 67 ? 13.706 -10.575 -0.585 1.00 85.75 67 VAL A CA 1
ATOM 541 C C . VAL A 1 67 ? 13.021 -10.555 0.793 1.00 85.75 67 VAL A C 1
ATOM 543 O O . VAL A 1 67 ? 11.826 -10.256 0.843 1.00 85.75 67 VAL A O 1
ATOM 546 N N . PRO A 1 68 ? 13.718 -10.771 1.930 1.00 89.81 68 PRO A N 1
ATOM 547 C CA . PRO A 1 68 ? 13.091 -10.699 3.251 1.00 89.81 68 PRO A CA 1
ATOM 548 C C . PRO A 1 68 ? 12.552 -9.304 3.590 1.00 89.81 68 PRO A C 1
ATOM 550 O O . PRO A 1 68 ? 11.506 -9.181 4.231 1.00 89.81 68 PRO A O 1
ATOM 553 N N . MET A 1 69 ? 13.239 -8.246 3.145 1.00 87.94 69 MET A N 1
ATOM 554 C CA . MET A 1 69 ? 12.796 -6.865 3.352 1.00 87.94 69 MET A CA 1
ATOM 555 C C . MET A 1 69 ? 11.498 -6.597 2.586 1.00 87.94 69 MET A C 1
ATOM 557 O O . MET A 1 69 ? 10.540 -6.092 3.171 1.00 87.94 69 MET A O 1
ATOM 561 N N . TYR A 1 70 ? 11.433 -7.011 1.317 1.00 84.25 70 TYR A N 1
ATOM 562 C CA . TYR A 1 70 ? 10.212 -6.937 0.516 1.00 84.25 70 TYR A CA 1
ATOM 563 C C . TYR A 1 70 ? 9.055 -7.696 1.177 1.00 84.25 70 TYR A C 1
ATOM 565 O O . TYR A 1 70 ? 7.985 -7.121 1.373 1.00 84.25 70 TYR A O 1
ATOM 573 N N . CYS A 1 71 ? 9.274 -8.951 1.588 1.00 88.19 71 CYS A N 1
ATOM 574 C CA . CYS A 1 71 ? 8.248 -9.746 2.263 1.00 88.19 71 CYS A CA 1
ATOM 575 C C . CYS A 1 71 ? 7.742 -9.061 3.536 1.00 88.19 71 CYS A C 1
ATOM 577 O O . CYS A 1 71 ? 6.541 -9.055 3.789 1.00 88.19 71 CYS A O 1
ATOM 579 N N . THR A 1 72 ? 8.633 -8.442 4.313 1.00 90.69 72 THR A N 1
ATOM 580 C CA . THR A 1 72 ? 8.264 -7.729 5.543 1.00 90.69 72 THR A CA 1
ATOM 581 C C . THR A 1 72 ? 7.367 -6.529 5.247 1.00 90.69 72 THR A C 1
ATOM 583 O O . THR A 1 72 ? 6.310 -6.390 5.859 1.00 90.69 72 THR A O 1
ATOM 586 N N . ILE A 1 73 ? 7.750 -5.686 4.284 1.00 89.50 73 ILE A N 1
ATOM 587 C CA . ILE A 1 73 ? 6.968 -4.505 3.891 1.00 89.50 73 ILE A CA 1
ATOM 588 C C . ILE A 1 73 ? 5.612 -4.928 3.316 1.00 89.50 73 ILE A C 1
ATOM 590 O O . ILE A 1 73 ? 4.583 -4.351 3.663 1.00 89.50 73 ILE A O 1
ATOM 594 N N . PHE A 1 74 ? 5.598 -5.962 2.474 1.00 88.31 74 PHE A N 1
ATOM 595 C CA . PHE A 1 74 ? 4.384 -6.479 1.853 1.00 88.31 74 PHE A CA 1
ATOM 596 C C . PHE A 1 74 ? 3.409 -7.064 2.885 1.00 88.31 74 PHE A C 1
ATOM 598 O O . PHE A 1 74 ? 2.232 -6.711 2.890 1.00 88.31 74 PHE A O 1
ATOM 605 N N . LEU A 1 75 ? 3.893 -7.905 3.804 1.00 89.19 75 LEU A N 1
ATOM 606 C CA . LEU A 1 75 ? 3.068 -8.471 4.876 1.00 89.19 75 LEU A CA 1
ATOM 607 C C . LEU A 1 75 ? 2.557 -7.391 5.834 1.00 89.19 75 LEU A C 1
ATOM 609 O O . LEU A 1 75 ? 1.404 -7.453 6.256 1.00 89.19 75 LEU A O 1
ATOM 613 N N . PHE A 1 76 ? 3.379 -6.383 6.140 1.00 86.56 76 PHE A N 1
ATOM 614 C CA . PHE A 1 76 ? 2.960 -5.240 6.948 1.00 86.56 76 PHE A CA 1
ATOM 615 C C . PHE A 1 76 ? 1.841 -4.441 6.266 1.00 86.56 76 PHE A C 1
ATOM 617 O O . PHE A 1 76 ? 0.859 -4.096 6.916 1.00 86.56 76 PHE A O 1
ATOM 624 N N . ALA A 1 77 ? 1.940 -4.203 4.955 1.00 86.69 77 ALA A N 1
ATOM 625 C CA . ALA A 1 77 ? 0.915 -3.485 4.197 1.00 86.69 77 ALA A CA 1
ATOM 626 C C . ALA A 1 77 ? -0.427 -4.239 4.125 1.00 86.69 77 ALA A C 1
ATOM 628 O O . ALA A 1 77 ? -1.483 -3.612 4.085 1.00 86.69 77 ALA A O 1
ATOM 629 N N . LEU A 1 78 ? -0.406 -5.576 4.127 1.00 85.62 78 LEU A N 1
ATOM 630 C CA . LEU A 1 78 ? -1.620 -6.401 4.064 1.00 85.62 78 LEU A CA 1
ATOM 631 C C . LEU A 1 78 ? -2.359 -6.538 5.400 1.00 85.62 78 LEU A C 1
ATOM 633 O O . LEU A 1 78 ? -3.511 -6.977 5.421 1.00 85.62 78 LEU A O 1
ATOM 637 N N . HIS A 1 79 ? -1.712 -6.206 6.514 1.00 81.75 79 HIS A N 1
ATOM 638 C CA . HIS A 1 79 ? -2.181 -6.573 7.840 1.00 81.75 79 HIS A CA 1
ATOM 639 C C . HIS A 1 79 ? -2.518 -5.340 8.681 1.00 81.75 79 HIS A C 1
ATOM 641 O O . HIS A 1 79 ? -1.671 -4.492 8.935 1.00 81.75 79 HIS A O 1
ATOM 647 N N . SER A 1 80 ? -3.761 -5.232 9.158 1.00 70.38 80 SER A N 1
ATOM 648 C CA . SER A 1 80 ? -4.232 -4.070 9.935 1.00 70.38 80 SER A CA 1
ATOM 649 C C . SER A 1 80 ? -4.908 -4.478 11.250 1.00 70.38 80 SER A C 1
ATOM 651 O O . SER A 1 80 ? -6.069 -4.150 11.490 1.00 70.38 80 SER A O 1
ATOM 653 N N . MET A 1 81 ? -4.177 -5.179 12.130 1.00 74.50 81 MET A N 1
ATOM 654 C CA . MET A 1 81 ? -4.755 -5.772 13.353 1.00 74.50 81 MET A CA 1
ATOM 655 C C . MET A 1 81 ? -5.300 -4.787 14.384 1.00 74.50 81 MET A C 1
ATOM 657 O O . MET A 1 81 ? -6.270 -5.093 15.075 1.00 74.50 81 MET A O 1
ATOM 661 N N . THR A 1 82 ? -4.719 -3.593 14.480 1.00 77.06 82 THR A N 1
ATOM 662 C CA . THR A 1 82 ? -5.028 -2.630 15.548 1.00 77.06 82 THR A CA 1
ATOM 663 C C . THR A 1 82 ? -6.486 -2.155 15.543 1.00 77.06 82 THR A C 1
ATOM 665 O O . THR A 1 82 ? -7.000 -1.733 16.574 1.00 77.06 82 THR A O 1
ATOM 668 N N . LEU A 1 83 ? -7.173 -2.236 14.401 1.00 76.88 83 LEU A N 1
ATOM 669 C CA . LEU A 1 83 ? -8.546 -1.747 14.248 1.00 76.88 83 LEU A CA 1
ATOM 670 C C . LEU A 1 83 ? -9.607 -2.848 14.330 1.00 76.88 83 LEU A C 1
ATOM 672 O O . LEU A 1 83 ? -10.793 -2.532 14.357 1.00 76.88 83 LEU A O 1
ATOM 676 N N . TYR A 1 84 ? -9.218 -4.122 14.400 1.00 82.88 84 TYR A N 1
ATOM 677 C CA . TYR A 1 84 ? -10.177 -5.225 14.351 1.00 82.88 84 TYR A CA 1
ATOM 678 C C . TYR A 1 84 ? -11.097 -5.276 15.568 1.00 82.88 84 TYR A C 1
ATOM 680 O O . TYR A 1 84 ? -12.311 -5.305 15.400 1.00 82.88 84 TYR A O 1
ATOM 688 N N . LEU A 1 85 ? -10.543 -5.196 16.778 1.00 83.56 85 LEU A N 1
ATOM 689 C CA . LEU A 1 85 ? -11.324 -5.238 18.015 1.00 83.56 85 LEU A CA 1
ATOM 690 C C . LEU A 1 85 ? -12.355 -4.091 18.137 1.00 83.56 85 LEU A C 1
ATOM 692 O O . LEU A 1 85 ? -13.526 -4.368 18.404 1.00 83.56 85 LEU A O 1
ATOM 696 N N . PRO A 1 86 ? -11.996 -2.806 17.923 1.00 79.69 86 PRO A N 1
ATOM 697 C CA . PRO A 1 86 ? -12.985 -1.730 17.989 1.00 79.69 86 PRO A CA 1
ATOM 698 C C . PRO A 1 86 ? -13.994 -1.773 16.829 1.00 79.69 86 PRO A C 1
ATOM 700 O O . PRO A 1 86 ? -15.140 -1.346 17.000 1.00 79.69 86 PRO A O 1
ATOM 703 N N . LEU A 1 87 ? -13.601 -2.306 15.665 1.00 81.56 87 LEU A N 1
ATOM 704 C CA . LEU A 1 87 ? -14.507 -2.515 14.538 1.00 81.56 87 LEU A CA 1
ATOM 705 C C . LEU A 1 87 ? -15.539 -3.602 14.855 1.00 81.56 87 LEU A C 1
ATOM 707 O O . LEU A 1 87 ? -16.730 -3.358 14.683 1.00 81.56 87 LEU A O 1
ATOM 711 N N . GLU A 1 88 ? -15.100 -4.749 15.377 1.00 83.94 88 GLU A N 1
ATOM 712 C CA . GLU A 1 88 ? -15.971 -5.846 15.811 1.00 83.94 88 GLU A CA 1
ATOM 713 C C . GLU A 1 88 ? -16.998 -5.364 16.843 1.00 83.94 88 GLU A C 1
ATOM 715 O O . GLU A 1 88 ? -18.194 -5.589 16.672 1.00 83.94 88 GLU A O 1
ATOM 720 N N . ASN A 1 89 ? -16.557 -4.587 17.838 1.00 84.50 89 ASN A N 1
ATOM 721 C CA . ASN A 1 89 ? -17.430 -4.010 18.865 1.00 84.50 89 ASN A CA 1
ATOM 722 C C . ASN A 1 89 ? -18.471 -3.007 18.314 1.00 84.50 89 ASN A C 1
ATOM 724 O O . ASN A 1 89 ? -19.477 -2.732 18.962 1.00 84.50 89 ASN A O 1
ATOM 728 N N . THR A 1 90 ? -18.246 -2.445 17.121 1.00 82.19 90 THR A N 1
ATOM 729 C CA . THR A 1 90 ? -19.154 -1.477 16.472 1.00 82.19 90 THR A CA 1
ATOM 730 C C . THR A 1 90 ? -20.089 -2.143 15.446 1.00 82.19 90 THR A C 1
ATOM 732 O O . THR A 1 90 ? -21.047 -1.524 14.975 1.00 82.19 90 THR A O 1
ATOM 735 N N . MET A 1 91 ? -19.845 -3.403 15.073 1.00 84.19 91 MET A N 1
ATOM 736 C CA . MET A 1 91 ? -20.636 -4.120 14.071 1.00 84.19 91 MET A CA 1
ATOM 737 C C . MET A 1 91 ? -21.962 -4.638 14.639 1.00 84.19 91 MET A C 1
ATOM 739 O O . MET A 1 91 ? -22.038 -5.154 15.747 1.00 84.19 91 MET A O 1
ATOM 743 N N . ARG A 1 92 ? -23.026 -4.585 13.826 1.00 82.19 92 ARG A N 1
ATOM 744 C CA . ARG A 1 92 ? -24.335 -5.172 14.175 1.00 82.19 92 ARG A CA 1
ATOM 745 C C . ARG A 1 92 ? -24.305 -6.708 14.227 1.00 82.19 92 ARG A C 1
ATOM 747 O O . ARG A 1 92 ? -25.094 -7.304 14.950 1.00 82.19 92 ARG A O 1
ATOM 754 N N . HIS A 1 93 ? -23.415 -7.327 13.446 1.00 86.06 93 HIS A N 1
ATOM 755 C CA . HIS A 1 93 ? -23.222 -8.777 13.367 1.00 86.06 93 HIS A CA 1
ATOM 756 C C . HIS A 1 93 ? -21.719 -9.114 13.378 1.00 86.06 93 HIS A C 1
ATOM 758 O O . HIS A 1 93 ? -21.114 -9.186 12.302 1.00 86.06 93 HIS A O 1
ATOM 764 N N . PRO A 1 94 ? -21.105 -9.300 14.559 1.00 82.38 94 PRO A N 1
ATOM 765 C CA . PRO A 1 94 ? -19.668 -9.559 14.682 1.00 82.38 94 PRO A CA 1
ATOM 766 C C . PRO A 1 94 ? -19.235 -10.886 14.031 1.00 82.38 94 PRO A C 1
ATOM 768 O O . PRO A 1 94 ? -18.130 -10.972 13.506 1.00 82.38 94 PRO A O 1
ATOM 771 N N . ASP A 1 95 ? -20.126 -11.877 13.906 1.00 85.25 95 ASP A N 1
ATOM 772 C CA . ASP A 1 95 ? -19.818 -13.191 13.303 1.00 85.25 95 ASP A CA 1
ATOM 773 C C . ASP A 1 95 ? -19.368 -13.130 11.828 1.00 85.25 95 ASP A C 1
ATOM 775 O O . ASP A 1 95 ? -18.742 -14.053 11.307 1.00 85.25 95 ASP A O 1
ATOM 779 N N . HIS A 1 96 ? -19.690 -12.042 11.120 1.00 86.56 96 HIS A N 1
ATOM 780 C CA . HIS A 1 96 ? -19.310 -11.849 9.715 1.00 86.56 96 HIS A CA 1
ATOM 781 C C . HIS A 1 96 ? -17.923 -11.221 9.548 1.00 86.56 96 HIS A C 1
ATOM 783 O O . HIS A 1 96 ? -17.385 -11.193 8.438 1.00 86.56 96 HIS A O 1
ATOM 789 N N . MET A 1 97 ? -17.341 -10.717 10.633 1.00 85.00 97 MET A N 1
ATOM 790 C CA . MET A 1 97 ? -16.098 -9.959 10.630 1.00 85.00 97 MET A CA 1
ATOM 791 C C . MET A 1 97 ? -14.908 -10.764 10.061 1.00 85.00 97 MET A C 1
ATOM 793 O O . MET A 1 97 ? -14.243 -10.250 9.157 1.00 85.00 97 MET A O 1
ATOM 797 N N . PRO A 1 98 ? -14.709 -12.058 10.399 1.00 86.94 98 PRO A N 1
ATOM 798 C CA . PRO A 1 98 ? -13.635 -12.859 9.804 1.00 86.94 98 PRO A CA 1
ATOM 799 C C . PRO A 1 98 ? -13.761 -13.015 8.282 1.00 86.94 98 PRO A C 1
ATOM 801 O O . PRO A 1 98 ? -12.766 -12.933 7.562 1.00 86.94 98 PRO A O 1
ATOM 804 N N . ARG A 1 99 ? -14.986 -13.190 7.759 1.00 88.00 99 ARG A N 1
ATOM 805 C CA . ARG A 1 99 ? -15.221 -13.298 6.305 1.00 88.00 99 ARG A CA 1
ATOM 806 C C . ARG A 1 99 ? -14.892 -11.990 5.589 1.00 88.00 99 ARG A C 1
ATOM 808 O O . ARG A 1 99 ? -14.317 -12.019 4.503 1.00 88.00 99 ARG A O 1
ATOM 815 N N . LEU A 1 100 ? -15.233 -10.857 6.203 1.00 88.62 100 LEU A N 1
ATOM 816 C CA . LEU A 1 100 ? -14.934 -9.531 5.666 1.00 88.62 100 LEU A CA 1
ATOM 817 C C . LEU A 1 100 ? -13.424 -9.261 5.625 1.00 88.62 100 LEU A C 1
ATOM 819 O O . LEU A 1 100 ? -12.929 -8.716 4.637 1.00 88.62 100 LEU A O 1
ATOM 823 N N . ILE A 1 101 ? -12.680 -9.684 6.652 1.00 88.12 101 ILE A N 1
ATOM 824 C CA . ILE A 1 101 ? -11.215 -9.589 6.651 1.00 88.12 101 ILE A CA 1
ATOM 825 C C . ILE A 1 101 ? -10.643 -10.410 5.505 1.00 88.12 101 ILE A C 1
ATOM 827 O O . ILE A 1 101 ? -9.923 -9.863 4.684 1.00 88.12 101 ILE A O 1
ATOM 831 N N . VAL A 1 102 ? -11.000 -11.693 5.399 1.00 89.69 102 VAL A N 1
ATOM 832 C CA . VAL A 1 102 ? -10.454 -12.566 4.349 1.00 89.69 102 VAL A CA 1
ATOM 833 C C . VAL A 1 102 ? -10.730 -11.992 2.957 1.00 89.69 102 VAL A C 1
ATOM 835 O O . VAL A 1 102 ? -9.819 -11.921 2.135 1.00 89.69 102 VAL A O 1
ATOM 838 N N . ALA A 1 103 ? -11.954 -11.519 2.704 1.00 91.19 103 ALA A N 1
ATOM 839 C CA . ALA A 1 103 ? -12.313 -10.904 1.429 1.00 91.19 103 ALA A CA 1
ATOM 840 C C . ALA A 1 103 ? -11.527 -9.610 1.149 1.00 91.19 103 ALA A C 1
ATOM 842 O O . ALA A 1 103 ? -11.033 -9.417 0.038 1.00 91.19 103 ALA A O 1
ATOM 843 N N . SER A 1 104 ? -11.389 -8.730 2.145 1.00 88.94 104 SER A N 1
ATOM 844 C CA . SER A 1 104 ? -10.683 -7.452 1.979 1.00 88.94 104 SER A CA 1
ATOM 845 C C . SER A 1 104 ? -9.168 -7.628 1.855 1.00 88.94 104 SER A C 1
ATOM 847 O O . SER A 1 104 ? -8.549 -6.978 1.015 1.00 88.94 104 SER A O 1
ATOM 849 N N . THR A 1 105 ? -8.565 -8.541 2.617 1.00 89.75 105 THR A N 1
ATOM 850 C CA . THR A 1 105 ? -7.154 -8.913 2.479 1.00 89.75 105 THR A CA 1
ATOM 851 C C . THR A 1 105 ? -6.893 -9.524 1.106 1.00 89.75 105 THR A C 1
ATOM 853 O O . THR A 1 105 ? -5.966 -9.085 0.434 1.00 89.75 105 THR A O 1
ATOM 856 N N . PHE A 1 106 ? -7.735 -10.454 0.639 1.00 92.00 106 PHE A N 1
ATOM 857 C CA . PHE A 1 106 ? -7.603 -11.044 -0.697 1.00 92.00 106 PHE A CA 1
ATOM 858 C C . PHE A 1 106 ? -7.661 -9.982 -1.805 1.00 92.00 106 PHE A C 1
ATOM 860 O O . PHE A 1 106 ? -6.794 -9.944 -2.678 1.00 92.00 106 PHE A O 1
ATOM 867 N N . LEU A 1 107 ? -8.640 -9.076 -1.741 1.00 91.94 107 LEU A N 1
ATOM 868 C CA . LEU A 1 107 ? -8.777 -7.981 -2.699 1.00 91.94 107 LEU A CA 1
ATOM 869 C C . LEU A 1 107 ? -7.550 -7.055 -2.684 1.00 91.94 107 LEU A C 1
ATOM 871 O O . LEU A 1 107 ? -7.012 -6.738 -3.745 1.00 91.94 107 LEU A O 1
ATOM 875 N N . ASN A 1 108 ? -7.060 -6.670 -1.502 1.00 90.88 108 ASN A N 1
ATOM 876 C CA . ASN A 1 108 ? -5.851 -5.853 -1.376 1.00 90.88 108 ASN A CA 1
ATOM 877 C C . ASN A 1 108 ? -4.614 -6.563 -1.934 1.00 90.88 108 ASN A C 1
ATOM 879 O O . ASN A 1 108 ? -3.815 -5.936 -2.623 1.00 90.88 108 ASN A O 1
ATOM 883 N N . THR A 1 109 ? -4.464 -7.869 -1.700 1.00 92.06 109 THR A N 1
ATOM 884 C CA . THR A 1 109 ? -3.372 -8.660 -2.280 1.00 92.06 109 THR A CA 1
ATOM 885 C C . THR A 1 109 ? -3.383 -8.586 -3.804 1.00 92.06 109 THR A C 1
ATOM 887 O O . THR A 1 109 ? -2.345 -8.313 -4.401 1.00 92.06 109 THR A O 1
ATOM 890 N N . VAL A 1 110 ? -4.543 -8.759 -4.444 1.00 92.94 110 VAL A N 1
ATOM 891 C CA . VAL A 1 110 ? -4.657 -8.666 -5.909 1.00 92.94 110 VAL A CA 1
ATOM 892 C C . VAL A 1 110 ? -4.275 -7.268 -6.408 1.00 92.94 110 VAL A C 1
ATOM 894 O O . VAL A 1 110 ? -3.496 -7.147 -7.357 1.00 92.94 110 VAL A O 1
ATOM 897 N N . ILE A 1 111 ? -4.763 -6.210 -5.753 1.00 91.19 111 ILE A N 1
ATOM 898 C CA . ILE A 1 111 ? -4.443 -4.824 -6.127 1.00 91.19 111 ILE A CA 1
ATOM 899 C C . ILE A 1 111 ? -2.946 -4.546 -5.963 1.00 91.19 111 ILE A C 1
ATOM 901 O O . ILE A 1 111 ? -2.323 -4.048 -6.894 1.00 91.19 111 ILE A O 1
ATOM 905 N N . TYR A 1 112 ? -2.336 -4.898 -4.830 1.00 89.56 112 TYR A N 1
ATOM 906 C CA . TYR A 1 112 ? -0.910 -4.651 -4.607 1.00 89.56 112 TYR A CA 1
ATOM 907 C C . TYR A 1 112 ? -0.009 -5.449 -5.553 1.00 89.56 112 TYR A C 1
ATOM 909 O O . TYR A 1 112 ? 0.987 -4.907 -6.028 1.00 89.56 112 TYR A O 1
ATOM 917 N N . LEU A 1 113 ? -0.352 -6.705 -5.862 1.00 90.50 113 LEU A N 1
ATOM 918 C CA . LEU A 1 113 ? 0.417 -7.523 -6.805 1.00 90.50 113 LEU A CA 1
ATOM 919 C C . LEU A 1 113 ? 0.355 -6.956 -8.223 1.00 90.50 113 LEU A C 1
ATOM 921 O O . LEU A 1 113 ? 1.391 -6.796 -8.865 1.00 90.50 113 LEU A O 1
ATOM 925 N N . THR A 1 114 ? -0.846 -6.621 -8.701 1.00 90.88 114 THR A N 1
ATOM 926 C CA . THR A 1 114 ? -1.023 -6.025 -10.034 1.00 90.88 114 THR A CA 1
ATOM 927 C C . THR A 1 114 ? -0.348 -4.660 -10.121 1.00 90.88 114 THR A C 1
ATOM 929 O O . THR A 1 114 ? 0.430 -4.420 -11.041 1.00 90.88 114 THR A O 1
ATOM 932 N N . PHE A 1 115 ? -0.563 -3.793 -9.133 1.00 89.31 115 PHE A N 1
ATOM 933 C CA . PHE A 1 115 ? 0.058 -2.474 -9.068 1.00 89.31 115 PHE A CA 1
ATOM 934 C C . PHE A 1 115 ? 1.589 -2.554 -9.027 1.00 89.31 115 PHE A C 1
ATOM 936 O O . PHE A 1 115 ? 2.265 -1.834 -9.758 1.00 89.31 115 PHE A O 1
ATOM 943 N N . GLY A 1 116 ? 2.143 -3.455 -8.210 1.00 86.06 116 GLY A N 1
ATOM 944 C CA . GLY A 1 116 ? 3.584 -3.670 -8.104 1.00 86.06 116 GLY A CA 1
ATOM 945 C C . GLY A 1 116 ? 4.194 -4.208 -9.396 1.00 86.06 116 GLY A C 1
ATOM 946 O O . GLY A 1 116 ? 5.220 -3.701 -9.841 1.00 86.06 116 GLY A O 1
ATOM 947 N N . PHE A 1 117 ? 3.539 -5.183 -10.034 1.00 85.94 117 PHE A N 1
ATOM 948 C CA . PHE A 1 117 ? 3.999 -5.756 -11.298 1.00 85.94 117 PHE A CA 1
ATOM 949 C C . PHE A 1 117 ? 4.028 -4.715 -12.422 1.00 85.94 117 PHE A C 1
ATOM 951 O O . PHE A 1 117 ? 5.064 -4.515 -13.055 1.00 85.94 117 PHE A O 1
ATOM 958 N N . PHE A 1 118 ? 2.913 -4.015 -12.647 1.00 86.69 118 PHE A N 1
ATOM 959 C CA . PHE A 1 118 ? 2.822 -3.018 -13.712 1.00 86.69 118 PHE A CA 1
ATOM 960 C C . PHE A 1 118 ? 3.708 -1.795 -13.443 1.00 86.69 118 PHE A C 1
ATOM 962 O O . PHE A 1 118 ? 4.364 -1.303 -14.362 1.00 86.69 118 PHE A O 1
ATOM 969 N N . GLY A 1 119 ? 3.800 -1.355 -12.185 1.00 85.25 119 GLY A N 1
ATOM 970 C CA . GLY A 1 119 ? 4.695 -0.272 -11.786 1.00 85.25 119 GLY A CA 1
ATOM 971 C C . GLY A 1 119 ? 6.168 -0.608 -12.030 1.00 85.25 119 GLY A C 1
ATOM 972 O O . GLY A 1 119 ? 6.893 0.210 -12.596 1.00 85.25 119 GLY A O 1
ATOM 973 N N . TYR A 1 120 ? 6.602 -1.821 -11.669 1.00 82.19 120 TYR A N 1
ATOM 974 C CA . TYR A 1 120 ? 7.972 -2.283 -11.910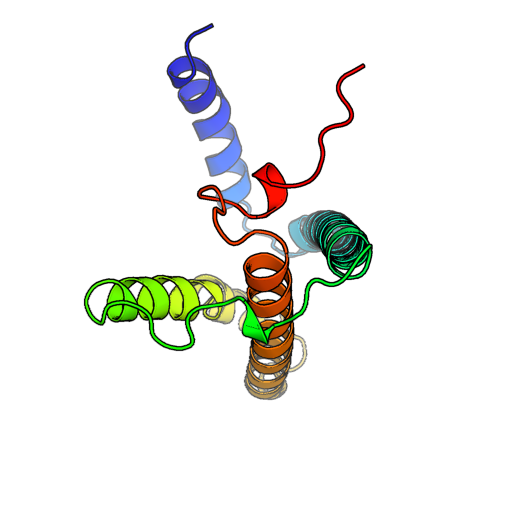 1.00 82.19 120 TYR A CA 1
ATOM 975 C C . TYR A 1 120 ? 8.270 -2.474 -13.403 1.00 82.19 120 TYR A C 1
ATOM 977 O O . TYR A 1 120 ? 9.340 -2.088 -13.870 1.00 82.19 120 TYR A O 1
ATOM 985 N N . ASN A 1 121 ? 7.309 -3.003 -14.173 1.00 83.75 121 ASN A N 1
ATOM 986 C CA . ASN A 1 121 ? 7.457 -3.177 -15.619 1.00 83.75 121 ASN A CA 1
ATOM 987 C C . ASN A 1 121 ? 7.663 -1.840 -16.346 1.00 83.75 121 ASN A C 1
ATOM 989 O O . ASN A 1 121 ? 8.519 -1.735 -17.223 1.00 83.75 121 ASN A O 1
ATOM 993 N N . LYS A 1 122 ? 6.901 -0.803 -15.972 1.00 80.62 122 LYS A N 1
ATOM 994 C CA . LYS A 1 122 ? 7.008 0.527 -16.587 1.00 80.62 122 LYS A CA 1
ATOM 995 C C . LYS A 1 122 ? 8.271 1.276 -16.145 1.00 80.62 122 LYS A C 1
ATOM 997 O O . LYS A 1 122 ? 8.912 1.926 -16.970 1.00 80.62 122 LYS A O 1
ATOM 1002 N N . TYR A 1 123 ? 8.642 1.177 -14.867 1.00 79.31 123 TYR A N 1
ATOM 1003 C CA . TYR A 1 123 ? 9.745 1.933 -14.270 1.00 79.31 123 TYR A CA 1
ATOM 1004 C C . TYR A 1 123 ? 10.794 0.995 -13.646 1.00 79.31 123 TYR A C 1
ATOM 1006 O O . TYR A 1 123 ? 10.756 0.750 -12.440 1.00 79.31 123 TYR A O 1
ATOM 1014 N N . PRO A 1 124 ? 11.777 0.503 -14.426 1.00 69.19 124 PRO A N 1
ATOM 1015 C CA . PRO A 1 124 ? 12.797 -0.419 -13.917 1.00 69.19 124 PRO A CA 1
ATOM 1016 C C . PRO A 1 124 ? 13.748 0.233 -12.897 1.00 69.19 124 PRO A C 1
ATOM 1018 O O . PRO A 1 124 ? 14.253 -0.446 -12.010 1.00 69.19 124 PRO A O 1
ATOM 1021 N N . ASN A 1 125 ? 13.954 1.554 -12.989 1.00 70.06 125 ASN A N 1
ATOM 1022 C CA . ASN A 1 125 ? 14.683 2.361 -12.003 1.00 70.06 125 ASN A CA 1
ATOM 1023 C C . ASN A 1 125 ? 13.689 3.164 -11.155 1.00 70.06 125 ASN A C 1
ATOM 1025 O O . ASN A 1 125 ? 13.645 4.393 -11.222 1.00 70.06 125 ASN A O 1
ATOM 1029 N N . ALA A 1 126 ? 12.825 2.460 -10.427 1.00 62.81 126 ALA A N 1
ATOM 1030 C CA . ALA A 1 126 ? 11.816 3.097 -9.598 1.00 62.81 126 ALA A CA 1
ATOM 1031 C C . ALA A 1 126 ? 12.454 3.820 -8.398 1.00 62.81 126 ALA A C 1
ATOM 1033 O O . ALA A 1 126 ? 13.265 3.247 -7.674 1.00 62.81 126 ALA A O 1
ATOM 1034 N N . CYS A 1 127 ? 12.050 5.071 -8.156 1.00 62.97 127 CYS A N 1
ATOM 1035 C CA . CYS A 1 127 ? 12.259 5.728 -6.865 1.00 62.97 127 CYS A CA 1
ATOM 1036 C C . CYS A 1 127 ? 11.537 4.978 -5.728 1.00 62.97 127 CYS A C 1
ATOM 1038 O O . CYS A 1 127 ? 10.636 4.180 -5.983 1.00 62.97 127 CYS A O 1
ATOM 1040 N N . ASP A 1 128 ? 11.852 5.339 -4.476 1.00 67.44 128 ASP A N 1
ATOM 1041 C CA . ASP A 1 128 ? 11.262 4.779 -3.244 1.00 67.44 128 ASP A CA 1
ATOM 1042 C C . ASP A 1 128 ? 9.725 4.660 -3.256 1.00 67.44 128 ASP A C 1
ATOM 1044 O O . ASP A 1 128 ? 9.160 3.795 -2.591 1.00 67.44 128 ASP A O 1
ATOM 1048 N N . THR A 1 129 ? 9.027 5.521 -4.007 1.00 72.88 129 THR A N 1
ATOM 1049 C CA . THR A 1 129 ? 7.583 5.418 -4.233 1.00 72.88 129 THR A CA 1
ATOM 1050 C C . THR A 1 129 ? 7.250 5.481 -5.718 1.00 72.88 129 THR A C 1
ATOM 1052 O O . THR A 1 129 ? 7.776 6.307 -6.465 1.00 72.88 129 THR A O 1
ATOM 1055 N N . VAL A 1 130 ? 6.305 4.639 -6.146 1.00 73.19 130 VAL A N 1
ATOM 1056 C CA . VAL A 1 130 ? 5.878 4.562 -7.552 1.00 73.19 130 VAL A CA 1
ATOM 1057 C C . VAL A 1 130 ? 5.279 5.885 -8.037 1.00 73.19 130 VAL A C 1
ATOM 1059 O O . VAL A 1 130 ? 5.491 6.271 -9.181 1.00 73.19 130 VAL A O 1
ATOM 1062 N N . ILE A 1 131 ? 4.615 6.628 -7.143 1.00 73.19 131 ILE A N 1
ATOM 1063 C CA . ILE A 1 131 ? 4.006 7.932 -7.448 1.00 73.19 131 ILE A CA 1
ATOM 1064 C C . ILE A 1 131 ? 5.052 8.951 -7.914 1.00 73.19 131 ILE A C 1
ATOM 1066 O O . ILE A 1 131 ? 4.769 9.773 -8.778 1.00 73.19 131 ILE A O 1
ATOM 1070 N N . LYS A 1 132 ? 6.280 8.873 -7.393 1.00 74.06 132 LYS A N 1
ATOM 1071 C CA . LYS A 1 132 ? 7.365 9.780 -7.775 1.00 74.06 132 LYS A CA 1
ATOM 1072 C C . LYS A 1 132 ? 7.877 9.536 -9.199 1.00 74.06 132 LYS A C 1
ATOM 1074 O O . LYS A 1 132 ? 8.513 10.415 -9.765 1.00 74.06 132 LYS A O 1
ATOM 1079 N N . ASN A 1 133 ? 7.597 8.365 -9.770 1.00 74.06 133 ASN A N 1
ATOM 1080 C CA . ASN A 1 133 ? 8.005 8.025 -11.131 1.00 74.06 133 ASN A CA 1
ATOM 1081 C C . ASN A 1 133 ? 6.974 8.456 -12.186 1.00 74.06 133 ASN A C 1
ATOM 1083 O O . ASN A 1 133 ? 7.282 8.407 -13.376 1.00 74.06 133 ASN A O 1
ATOM 1087 N N . LEU A 1 134 ? 5.763 8.869 -11.781 1.00 74.25 134 LEU A N 1
ATOM 1088 C CA . LEU A 1 134 ? 4.782 9.394 -12.728 1.00 74.25 134 LEU A CA 1
ATOM 1089 C C . LEU A 1 134 ? 5.305 10.695 -13.356 1.00 74.25 134 LEU A C 1
ATOM 1091 O O . LEU A 1 134 ? 5.946 11.489 -12.663 1.00 74.25 134 LEU A O 1
ATOM 1095 N N . PRO A 1 135 ? 5.016 10.943 -14.646 1.00 70.50 135 PRO A N 1
ATOM 1096 C CA . PRO A 1 135 ? 5.427 12.173 -15.303 1.00 70.50 135 PRO A CA 1
ATOM 1097 C C . PRO A 1 135 ? 4.739 13.362 -14.626 1.00 70.50 135 PRO A C 1
ATOM 1099 O O . PRO A 1 135 ? 3.538 13.588 -14.783 1.00 70.50 135 PRO A O 1
ATOM 1102 N N . ILE A 1 136 ? 5.508 14.133 -13.862 1.00 65.69 136 ILE A N 1
ATOM 1103 C CA . ILE A 1 136 ? 5.103 15.469 -13.446 1.00 65.69 136 ILE A CA 1
ATOM 1104 C C . ILE A 1 136 ? 5.241 16.302 -14.712 1.00 65.69 136 ILE A C 1
ATOM 1106 O O . ILE A 1 136 ? 6.331 16.430 -15.262 1.00 65.69 136 ILE A O 1
ATOM 1110 N N . LYS A 1 137 ? 4.120 16.776 -15.255 1.00 51.34 137 LYS A N 1
ATOM 1111 C CA . LYS A 1 137 ? 4.164 17.711 -16.373 1.00 51.34 137 LYS A CA 1
ATOM 1112 C C . LYS A 1 137 ? 4.785 18.998 -15.832 1.00 51.34 137 LYS A C 1
ATOM 1114 O O . LYS A 1 137 ? 4.090 19.786 -15.198 1.00 51.34 137 LYS A O 1
ATOM 1119 N N . ASP A 1 138 ? 6.092 19.144 -16.021 1.00 43.69 138 ASP A N 1
ATOM 1120 C CA . ASP A 1 138 ? 6.815 20.378 -15.747 1.00 43.69 138 ASP A CA 1
ATOM 1121 C C . ASP A 1 138 ? 6.246 21.445 -16.693 1.00 43.69 138 ASP A C 1
ATOM 1123 O O . ASP A 1 138 ? 6.450 21.405 -17.908 1.00 43.69 138 ASP A O 1
ATOM 1127 N N . THR A 1 139 ? 5.446 22.347 -16.129 1.00 33.12 139 THR A N 1
ATOM 1128 C CA . THR A 1 139 ? 5.076 23.629 -16.744 1.00 33.12 139 THR A CA 1
ATOM 1129 C C . THR A 1 139 ? 5.799 24.731 -16.009 1.00 33.12 139 THR A C 1
ATOM 1131 O O . THR A 1 139 ? 5.858 24.637 -14.761 1.00 33.12 139 THR A O 1
#

Sequence (139 aa):
MNPRIYIVIFFPFTCALGFVPNLKYLAPFSVIGTLFLSVGVCIAFYYFFDDIPDPRRLNAFTEILPVPMYCTIFLFALHSMTLYLPLENTMRHPDHMPRLIVASTFLNTVIYLTFGFFGYNKYPNACDTVIKNLPIKDT